Protein AF-A0A453DAL8-F1 (afdb_monomer)

Foldseek 3Di:
DDDDDDDDDPDDDDDDPPCPPDPPPDPDPPDVLLVVLLVLLVVLVVVLVVLVVVLVVCPDPPRDDDPVNNVVSVVVNVVSVVSVVVSLVSSVVVPVCSNVVCPSPDPVVSVCCVVPHDDVVVVVVVVVVVVVVVVVVVVVVVVVVVVVVPD

Sequence (151 aa):
GGSNPGTSLQRHHGGGSAGHFGFAAAGQMMDPGVAAFEIDYGRWVDEQKRHTEELRNALQPGQATSELELEVMVQTGLANYDNLFQIKGAAAQADVFCVMSGLWRSPAERFFLWIGGFRPSEVLKVRVSILIQSVRGRNDDRRRCRRGFTG

Secondary structure (DSSP, 8-state):
---------------------S-TTS-----HHHHHHHHHHHHHHHHHHHHHHHHHHHTSTT----HHHHHHHHHHHHHHHHHHHHHHHHHHHH-HHHHHT-TTS-HHHHHHHHHHS--HHHHHHHHHHHHHHHHHHHHHHHHHHHHTT--

Structure (mmCIF, N/CA/C/O backbone):
data_AF-A0A453DAL8-F1
#
_entry.id   AF-A0A453DAL8-F1
#
loop_
_atom_site.group_PDB
_atom_site.id
_atom_site.type_symbol
_atom_site.label_atom_id
_atom_site.label_alt_id
_atom_site.label_comp_id
_atom_site.label_asym_id
_atom_site.label_entity_id
_atom_site.label_seq_id
_atom_site.pdbx_PDB_ins_code
_atom_site.Cartn_x
_atom_site.Cartn_y
_atom_site.Cartn_z
_atom_site.occupancy
_atom_site.B_iso_or_equiv
_atom_site.auth_seq_id
_atom_site.auth_comp_id
_atom_site.auth_asym_id
_atom_site.auth_atom_id
_atom_site.pdbx_PDB_model_num
ATOM 1 N N . GLY A 1 1 ? 32.871 40.600 46.632 1.00 34.28 1 GLY A N 1
ATOM 2 C CA . GLY A 1 1 ? 31.664 39.774 46.441 1.00 34.28 1 GLY A CA 1
ATOM 3 C C . GLY A 1 1 ? 30.669 40.604 45.672 1.00 34.28 1 GLY A C 1
ATOM 4 O O . GLY A 1 1 ? 30.608 41.793 45.911 1.00 34.28 1 GLY A O 1
ATOM 5 N N . GLY A 1 2 ? 29.934 40.106 44.703 1.00 35.56 2 GLY A N 1
ATOM 6 C CA . GLY A 1 2 ? 29.643 38.741 44.309 1.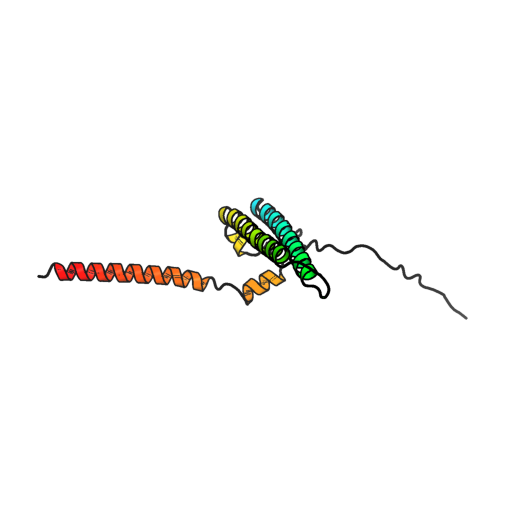00 35.56 2 GLY A CA 1
ATOM 7 C C . GLY A 1 2 ? 28.332 38.808 43.524 1.00 35.56 2 GLY A C 1
ATOM 8 O O . GLY A 1 2 ? 27.524 39.698 43.772 1.00 35.56 2 GLY A O 1
ATOM 9 N N . SER A 1 3 ? 28.156 37.839 42.630 1.00 36.78 3 SER A N 1
ATOM 10 C CA . SER A 1 3 ? 26.864 37.373 42.110 1.00 36.78 3 SER A CA 1
ATOM 11 C C . SER A 1 3 ? 26.275 38.082 40.880 1.00 36.78 3 SER A C 1
ATOM 13 O O . SER A 1 3 ? 25.663 39.142 40.956 1.00 36.78 3 SER A O 1
ATOM 15 N N . ASN A 1 4 ? 26.385 37.369 39.750 1.00 44.66 4 ASN A N 1
ATOM 16 C CA . ASN A 1 4 ? 25.404 37.346 38.659 1.00 44.66 4 ASN A CA 1
ATOM 17 C C . ASN A 1 4 ? 23.983 37.069 39.189 1.00 44.66 4 ASN A C 1
ATOM 19 O O . ASN A 1 4 ? 23.829 36.385 40.205 1.00 44.66 4 ASN A O 1
ATOM 23 N N . PRO A 1 5 ? 22.951 37.523 38.464 1.00 48.16 5 PRO A N 1
ATOM 24 C CA . PRO A 1 5 ? 22.060 36.583 37.762 1.00 48.16 5 PRO A CA 1
ATOM 25 C C . PRO A 1 5 ? 21.605 37.162 36.403 1.00 48.16 5 PRO A C 1
ATOM 27 O O . PRO A 1 5 ? 21.674 38.359 36.176 1.00 48.16 5 PRO A O 1
ATOM 30 N N . GLY A 1 6 ? 21.097 36.435 35.422 1.00 38.38 6 GLY A N 1
ATOM 31 C CA . GLY A 1 6 ? 20.794 35.029 35.254 1.00 38.38 6 GLY A CA 1
ATOM 32 C C . GLY A 1 6 ? 20.507 34.822 33.763 1.00 38.38 6 GLY A C 1
ATOM 33 O O . GLY A 1 6 ? 20.103 35.735 33.043 1.00 38.38 6 GLY A O 1
ATOM 34 N N . THR A 1 7 ? 20.794 33.622 33.291 1.00 45.22 7 THR A N 1
ATOM 35 C CA . THR A 1 7 ? 20.614 33.158 31.920 1.00 45.22 7 THR A CA 1
ATOM 36 C C . THR A 1 7 ? 19.131 33.121 31.542 1.00 45.22 7 THR A C 1
ATOM 38 O O . THR A 1 7 ? 18.346 32.389 32.141 1.00 45.22 7 THR A O 1
ATOM 41 N N . SER A 1 8 ? 18.739 33.891 30.522 1.00 41.84 8 SER A N 1
ATOM 42 C CA . SER A 1 8 ? 17.422 33.766 29.890 1.00 41.84 8 SER A CA 1
ATOM 43 C C . SER A 1 8 ? 17.450 32.592 28.909 1.00 41.84 8 SER A C 1
ATOM 45 O O . SER A 1 8 ? 18.066 32.658 27.846 1.00 41.84 8 SER A O 1
ATOM 47 N N . LEU A 1 9 ? 16.834 31.483 29.313 1.00 42.31 9 LEU A N 1
ATOM 48 C CA . LEU A 1 9 ? 16.648 30.285 28.503 1.00 42.31 9 LEU A CA 1
ATOM 49 C C . LEU A 1 9 ? 15.487 30.541 27.522 1.00 42.31 9 LEU A C 1
ATOM 51 O O . LEU A 1 9 ? 14.317 30.473 27.899 1.00 42.31 9 LEU A O 1
ATOM 55 N N . GLN A 1 10 ? 15.801 30.859 26.264 1.00 46.22 10 GLN A N 1
ATOM 56 C CA . GLN A 1 10 ? 14.802 30.991 25.200 1.00 46.22 10 GLN A CA 1
ATOM 57 C C . GLN A 1 10 ? 14.189 29.610 24.911 1.00 46.22 10 GLN A C 1
ATOM 59 O O . GLN A 1 10 ? 14.823 28.724 24.336 1.00 46.22 10 GLN A O 1
ATOM 64 N N . ARG A 1 11 ? 12.936 29.420 25.330 1.00 35.03 11 ARG A N 1
ATOM 65 C CA . ARG A 1 11 ? 12.134 28.225 25.056 1.00 35.03 11 ARG A CA 1
ATOM 66 C C . ARG A 1 11 ? 11.700 28.254 23.582 1.00 35.03 11 ARG A C 1
ATOM 68 O O . ARG A 1 11 ? 10.779 28.981 23.225 1.00 35.03 11 ARG A O 1
ATOM 75 N N . HIS A 1 12 ? 12.352 27.473 22.721 1.00 35.91 12 HIS A N 1
ATOM 76 C CA . HIS A 1 12 ? 11.852 27.215 21.369 1.00 35.91 12 HIS A CA 1
ATOM 77 C C . HIS A 1 12 ? 10.671 26.237 21.442 1.00 35.91 12 HIS A C 1
ATOM 79 O O . HIS A 1 12 ? 10.855 25.028 21.556 1.00 35.91 12 HIS A O 1
ATOM 85 N N . HIS A 1 13 ? 9.450 26.767 21.372 1.00 39.41 13 HIS A N 1
ATOM 86 C CA . HIS A 1 13 ? 8.305 26.037 20.834 1.00 39.41 13 HIS A CA 1
ATOM 87 C C . HIS A 1 13 ? 8.122 26.468 19.382 1.00 39.41 13 HIS A C 1
ATOM 89 O O . HIS A 1 13 ? 7.949 27.652 19.107 1.00 39.41 13 HIS A O 1
ATOM 95 N N . GLY A 1 14 ? 8.132 25.510 18.460 1.00 32.41 14 GLY A N 1
ATOM 96 C CA . GLY A 1 14 ? 7.727 25.766 17.087 1.00 32.41 14 GLY A CA 1
ATOM 97 C C . GLY A 1 14 ? 8.125 24.650 16.138 1.00 32.41 14 GLY A C 1
ATOM 98 O O . GLY A 1 14 ? 9.306 24.451 15.884 1.00 32.41 14 GLY A O 1
ATOM 99 N N . GLY A 1 15 ? 7.114 23.984 15.582 1.00 35.66 15 GLY A N 1
ATOM 100 C CA . GLY A 1 15 ? 7.226 23.267 14.317 1.00 35.66 15 GLY A CA 1
ATOM 101 C C . GLY A 1 15 ? 7.344 21.759 14.457 1.00 35.66 15 GLY A C 1
ATOM 102 O O . GLY A 1 15 ? 8.443 21.216 14.490 1.00 35.66 15 GLY A O 1
ATOM 103 N N . GLY A 1 16 ? 6.195 21.078 14.477 1.00 37.59 16 GLY A N 1
ATOM 104 C CA . GLY A 1 16 ? 6.128 19.660 14.150 1.00 37.59 16 GLY A CA 1
ATOM 105 C C . GLY A 1 16 ? 6.764 19.438 12.783 1.00 37.59 16 GLY A C 1
ATOM 106 O O . GLY A 1 16 ? 6.256 19.913 11.768 1.00 37.59 16 GLY A O 1
ATOM 107 N N . SER A 1 17 ? 7.905 18.755 12.784 1.00 43.41 17 SER A N 1
ATOM 108 C CA . SER A 1 17 ? 8.573 18.285 11.580 1.00 43.41 17 SER A CA 1
ATOM 109 C C . SER A 1 17 ? 7.706 17.180 10.984 1.00 43.41 17 SER A C 1
ATOM 111 O O . SER A 1 17 ? 7.835 16.005 11.331 1.00 43.41 17 SER A O 1
ATOM 113 N N . ALA A 1 18 ? 6.745 17.576 10.146 1.00 42.84 18 ALA A N 1
ATOM 114 C CA . ALA A 1 18 ? 6.133 16.675 9.188 1.00 42.84 18 ALA A CA 1
ATOM 115 C C . ALA A 1 18 ? 7.286 16.045 8.405 1.00 42.84 18 ALA A C 1
ATOM 117 O O . ALA A 1 18 ? 8.093 16.767 7.819 1.00 42.84 18 ALA A O 1
ATOM 118 N N . GLY A 1 19 ? 7.404 14.721 8.505 1.00 44.03 19 GLY A N 1
ATOM 119 C CA . GLY A 1 19 ? 8.513 13.921 8.002 1.00 44.03 19 GLY A CA 1
ATOM 120 C C . GLY A 1 19 ? 8.697 14.052 6.497 1.00 44.03 19 GLY A C 1
ATOM 121 O O . GLY A 1 19 ? 8.330 13.160 5.739 1.00 44.03 19 GLY A O 1
ATOM 122 N N . HIS A 1 20 ? 9.324 15.149 6.082 1.00 46.03 20 HIS A N 1
ATOM 123 C CA . HIS A 1 20 ? 9.957 15.323 4.790 1.00 46.03 20 HIS A CA 1
ATOM 124 C C . HIS A 1 20 ? 11.181 14.403 4.804 1.00 46.03 20 HIS A C 1
ATOM 126 O O . HIS A 1 20 ? 12.303 14.813 5.103 1.00 46.03 20 HIS A O 1
ATOM 132 N N . PHE A 1 21 ? 10.926 13.103 4.642 1.00 50.00 21 PHE A N 1
ATOM 133 C CA . PHE A 1 21 ? 11.957 12.081 4.650 1.00 50.00 21 PHE A CA 1
ATOM 134 C C . PHE A 1 21 ? 12.947 12.413 3.540 1.00 50.00 21 PHE A C 1
ATOM 136 O O . PHE A 1 21 ? 12.613 12.435 2.357 1.00 50.00 21 PHE A O 1
ATOM 143 N N . GLY A 1 22 ? 14.165 12.743 3.966 1.00 42.53 22 GLY A N 1
ATOM 144 C CA . GLY A 1 22 ? 15.258 13.144 3.105 1.00 42.53 22 GLY A CA 1
ATOM 145 C C . GLY A 1 22 ? 15.569 12.071 2.073 1.00 42.53 22 GLY A C 1
ATOM 146 O O . GLY A 1 22 ? 16.215 11.072 2.371 1.00 42.53 22 GLY A O 1
ATOM 147 N N . PHE A 1 23 ? 15.148 12.324 0.840 1.00 48.88 23 PHE A N 1
ATOM 148 C CA . PHE A 1 23 ? 15.763 11.745 -0.349 1.00 48.88 23 PHE A CA 1
ATOM 149 C C . PHE A 1 23 ? 15.969 12.787 -1.461 1.00 48.88 23 PHE A C 1
ATOM 151 O O . PHE A 1 23 ? 16.329 12.453 -2.578 1.00 48.88 23 PHE A O 1
ATOM 158 N N . ALA A 1 24 ? 15.848 14.081 -1.149 1.00 45.38 24 ALA A N 1
ATOM 159 C CA . ALA A 1 24 ? 16.213 15.155 -2.077 1.00 45.38 24 ALA A CA 1
ATOM 160 C C . ALA A 1 24 ? 17.744 15.356 -2.221 1.00 45.38 24 ALA A C 1
ATOM 162 O O . ALA A 1 24 ? 18.181 16.288 -2.886 1.00 45.38 24 ALA A O 1
ATOM 163 N N . ALA A 1 25 ? 18.573 14.509 -1.591 1.00 41.69 25 ALA A N 1
ATOM 164 C CA . ALA A 1 25 ? 20.032 14.668 -1.531 1.00 41.69 25 ALA A CA 1
ATOM 165 C C . ALA A 1 25 ? 20.830 13.731 -2.459 1.00 41.69 25 ALA A C 1
ATOM 167 O O . ALA A 1 25 ? 22.057 13.714 -2.395 1.00 41.69 25 ALA A O 1
ATOM 168 N N . ALA A 1 26 ? 20.176 12.978 -3.343 1.00 42.91 26 ALA A N 1
ATOM 169 C CA . ALA A 1 26 ? 20.856 12.328 -4.458 1.00 42.91 26 ALA A CA 1
ATOM 170 C C . ALA A 1 26 ? 20.265 12.894 -5.747 1.00 42.91 26 ALA A C 1
ATOM 172 O O . ALA A 1 26 ? 19.115 12.620 -6.066 1.00 42.91 26 ALA A O 1
ATOM 173 N N . GLY A 1 27 ? 21.042 13.708 -6.465 1.00 43.00 27 GLY A N 1
ATOM 174 C CA . GLY A 1 27 ? 20.674 14.357 -7.729 1.00 43.00 27 GLY A CA 1
ATOM 175 C C . GLY A 1 27 ? 20.449 13.399 -8.905 1.00 43.00 27 GLY A C 1
ATOM 176 O O . GLY A 1 27 ? 20.834 13.704 -10.029 1.00 43.00 27 GLY A O 1
ATOM 177 N N . GLN A 1 28 ? 19.839 12.239 -8.669 1.00 49.78 28 GLN A N 1
ATOM 178 C CA . GLN A 1 28 ? 19.221 11.460 -9.722 1.00 49.78 28 GLN A CA 1
ATOM 179 C C . GLN A 1 28 ? 17.896 12.128 -10.053 1.00 49.78 28 GLN A C 1
ATOM 181 O O . GLN A 1 28 ? 16.979 12.160 -9.238 1.00 49.78 28 GLN A O 1
ATOM 186 N N . MET A 1 29 ? 17.829 12.672 -11.263 1.00 50.97 29 MET A N 1
ATOM 187 C CA . MET A 1 29 ? 16.587 12.918 -11.981 1.00 50.97 29 MET A CA 1
ATOM 188 C C . MET A 1 29 ? 15.713 11.668 -11.820 1.00 50.97 29 MET A C 1
ATOM 190 O O . MET A 1 29 ? 15.970 10.651 -12.464 1.00 50.97 29 MET A O 1
ATOM 194 N N . MET A 1 30 ? 14.775 11.690 -10.868 1.00 58.81 30 MET A N 1
ATOM 195 C CA . MET A 1 30 ? 13.815 10.606 -10.715 1.00 58.81 30 MET A CA 1
ATOM 196 C C . MET A 1 30 ? 13.075 10.504 -12.037 1.00 58.81 30 MET A C 1
ATOM 198 O O . MET A 1 30 ? 12.633 11.520 -12.582 1.00 58.81 30 MET A O 1
ATOM 202 N N . ASP A 1 31 ? 12.988 9.285 -12.562 1.00 70.12 31 ASP A N 1
ATOM 203 C CA . ASP A 1 31 ? 12.123 9.023 -13.697 1.00 70.12 31 ASP A CA 1
ATOM 204 C C . ASP A 1 31 ? 10.726 9.587 -13.366 1.00 70.12 31 ASP A C 1
ATOM 206 O O . ASP A 1 31 ? 10.214 9.324 -12.269 1.00 70.12 31 ASP A O 1
ATOM 210 N N . PRO A 1 32 ? 10.120 10.401 -14.247 1.00 75.88 32 PRO A N 1
ATOM 211 C CA . PRO A 1 32 ? 8.830 11.028 -13.978 1.00 75.88 32 PRO A CA 1
ATOM 212 C C . PRO A 1 32 ? 7.743 10.033 -13.544 1.00 75.88 32 PRO A C 1
ATOM 214 O O . PRO A 1 32 ? 6.860 10.400 -12.767 1.00 75.88 32 PRO A O 1
ATOM 217 N N . GLY A 1 33 ? 7.821 8.774 -13.994 1.00 74.94 33 GLY A N 1
ATOM 218 C CA . GLY A 1 33 ? 6.911 7.704 -13.592 1.00 74.94 33 GLY A CA 1
ATOM 219 C C . GLY A 1 33 ? 7.088 7.270 -12.136 1.00 74.94 33 GLY A C 1
ATOM 220 O O . GLY A 1 33 ? 6.098 7.017 -11.450 1.00 74.94 33 GLY A O 1
ATOM 221 N N . VAL A 1 34 ? 8.323 7.257 -11.626 1.00 77.25 34 VAL A N 1
ATOM 222 C CA . VAL A 1 34 ? 8.614 6.958 -10.213 1.00 77.25 34 VAL A CA 1
ATOM 223 C C . VAL A 1 34 ? 8.064 8.060 -9.309 1.00 77.25 34 VAL A C 1
ATOM 225 O O . VAL A 1 34 ? 7.407 7.763 -8.314 1.00 77.25 34 VAL A O 1
ATOM 228 N N . ALA A 1 35 ? 8.262 9.326 -9.683 1.00 82.12 35 ALA A N 1
ATOM 229 C CA . ALA A 1 35 ? 7.761 10.462 -8.910 1.00 82.12 35 ALA A CA 1
ATOM 230 C C . ALA A 1 35 ? 6.221 10.495 -8.852 1.00 82.12 35 ALA A C 1
ATOM 232 O O . ALA A 1 35 ? 5.645 10.730 -7.791 1.00 82.12 35 ALA A O 1
ATOM 233 N N . ALA A 1 36 ? 5.543 10.219 -9.972 1.00 86.12 36 ALA A N 1
ATOM 234 C CA . ALA A 1 36 ? 4.082 10.139 -10.010 1.00 86.12 36 ALA A CA 1
ATOM 235 C C . ALA A 1 36 ? 3.549 9.020 -9.100 1.00 86.12 36 ALA A C 1
ATOM 237 O O . ALA A 1 36 ? 2.641 9.244 -8.299 1.00 86.12 36 ALA A O 1
ATOM 238 N N . PHE A 1 37 ? 4.169 7.841 -9.166 1.00 87.25 37 PHE A N 1
ATOM 239 C CA . PHE A 1 37 ? 3.816 6.706 -8.323 1.00 87.25 37 PHE A CA 1
ATOM 240 C C . PHE A 1 37 ? 4.023 6.986 -6.826 1.00 87.25 37 PHE A C 1
ATOM 242 O O . PHE A 1 37 ? 3.171 6.621 -6.019 1.00 87.25 37 PHE A O 1
ATOM 249 N N . GLU A 1 38 ? 5.115 7.652 -6.439 1.00 85.94 38 GLU A N 1
ATOM 250 C CA . GLU A 1 38 ? 5.355 8.036 -5.042 1.00 85.94 38 GLU A CA 1
ATOM 251 C C . GLU A 1 38 ? 4.283 9.000 -4.514 1.00 85.94 38 GLU A C 1
ATOM 253 O O . GLU A 1 38 ? 3.811 8.834 -3.387 1.00 85.94 38 GLU A O 1
ATOM 258 N N . ILE A 1 39 ? 3.847 9.962 -5.333 1.00 89.81 39 ILE A N 1
ATOM 259 C CA . ILE A 1 39 ? 2.764 10.892 -4.980 1.00 89.81 39 ILE A CA 1
ATOM 260 C C . ILE A 1 39 ? 1.440 10.138 -4.806 1.00 89.81 39 ILE A C 1
ATOM 262 O O . ILE A 1 39 ? 0.749 10.326 -3.801 1.00 89.81 39 ILE A O 1
ATOM 266 N N . ASP A 1 40 ? 1.086 9.275 -5.760 1.00 91.44 40 ASP A N 1
ATOM 267 C CA . ASP A 1 40 ? -0.137 8.467 -5.708 1.00 91.44 40 ASP A CA 1
ATOM 268 C C . ASP A 1 40 ? -0.154 7.536 -4.497 1.00 91.44 40 ASP A C 1
ATOM 270 O O . ASP A 1 40 ? -1.152 7.458 -3.776 1.00 91.44 40 ASP A O 1
ATOM 274 N N . TYR A 1 41 ? 0.975 6.885 -4.223 1.00 91.25 41 TYR A N 1
ATOM 275 C CA . TYR A 1 41 ? 1.125 6.043 -3.048 1.00 91.25 41 TYR A CA 1
ATOM 276 C C . TYR A 1 41 ? 1.025 6.845 -1.745 1.00 91.25 41 TYR A C 1
ATOM 278 O O . TYR A 1 41 ? 0.362 6.397 -0.812 1.00 91.25 41 TYR A O 1
ATOM 286 N N . GLY A 1 42 ? 1.625 8.036 -1.674 1.00 91.69 42 GLY A N 1
ATOM 287 C CA . GLY A 1 42 ? 1.509 8.918 -0.511 1.00 91.69 42 GLY A CA 1
ATOM 288 C C . GLY A 1 42 ? 0.052 9.246 -0.181 1.00 91.69 42 GLY A C 1
ATOM 289 O O . GLY A 1 42 ? -0.381 9.064 0.957 1.00 91.69 42 GLY A O 1
ATOM 290 N N . ARG A 1 43 ? -0.736 9.618 -1.198 1.00 93.50 43 ARG A N 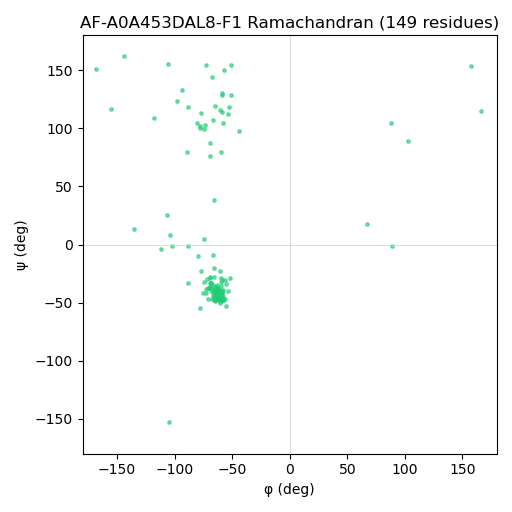1
ATOM 291 C CA . ARG A 1 43 ? -2.181 9.863 -1.041 1.00 93.50 43 ARG A CA 1
ATOM 292 C C . ARG A 1 43 ? -2.927 8.623 -0.560 1.00 93.50 43 ARG A C 1
ATOM 294 O O . ARG A 1 43 ? -3.762 8.717 0.336 1.00 93.50 43 ARG A O 1
ATOM 301 N N . TRP A 1 44 ? -2.599 7.462 -1.119 1.00 95.06 44 TRP A N 1
ATOM 302 C CA . TRP A 1 44 ? -3.186 6.196 -0.693 1.00 95.06 44 TRP A CA 1
ATOM 303 C C . TRP A 1 44 ? -2.893 5.881 0.781 1.00 95.06 44 TRP A C 1
ATOM 305 O O . TRP A 1 44 ? -3.788 5.456 1.510 1.00 95.06 44 TRP A O 1
ATOM 315 N N . VAL A 1 45 ? -1.656 6.109 1.239 1.00 93.75 45 VAL A N 1
ATOM 316 C CA . VAL A 1 45 ? -1.253 5.888 2.637 1.00 93.75 45 VAL A CA 1
ATOM 317 C C . VAL A 1 45 ? -2.061 6.765 3.585 1.00 93.75 45 VAL A C 1
ATOM 319 O O . VAL A 1 45 ? -2.504 6.286 4.629 1.00 93.75 45 VAL A O 1
ATOM 322 N N . ASP A 1 46 ? -2.258 8.033 3.240 1.00 95.12 46 ASP A N 1
ATOM 323 C CA . ASP A 1 46 ? -3.024 8.947 4.084 1.00 95.12 46 ASP A CA 1
ATOM 324 C C . ASP A 1 46 ? -4.505 8.554 4.146 1.00 95.12 46 ASP A C 1
ATOM 326 O O . ASP A 1 46 ? -5.090 8.540 5.230 1.00 95.12 46 ASP A O 1
ATOM 330 N N . GLU A 1 47 ? -5.080 8.099 3.032 1.00 96.00 47 GLU A N 1
ATOM 331 C CA . GLU A 1 47 ? -6.446 7.571 3.006 1.00 96.00 47 GLU A CA 1
ATOM 332 C C . GLU A 1 47 ? -6.597 6.285 3.836 1.00 96.00 47 GLU A C 1
ATOM 334 O O . GLU A 1 47 ? -7.570 6.109 4.570 1.00 96.00 47 GLU A O 1
ATOM 339 N N . GLN A 1 48 ? -5.608 5.388 3.796 1.00 95.69 48 GLN A N 1
ATOM 340 C CA . GLN A 1 48 ? -5.608 4.198 4.652 1.00 95.69 48 GLN A CA 1
ATOM 341 C C . GLN A 1 48 ? -5.523 4.538 6.139 1.00 95.69 48 GLN A C 1
ATOM 343 O O . GLN A 1 48 ? -6.191 3.893 6.953 1.00 95.69 48 GLN A O 1
ATOM 348 N N . LYS A 1 49 ? -4.726 5.546 6.517 1.00 95.50 49 LYS A N 1
ATOM 349 C CA . LYS A 1 49 ? -4.685 6.025 7.907 1.00 95.50 49 LYS A CA 1
ATOM 350 C C . LYS A 1 49 ? -6.051 6.552 8.328 1.00 95.50 49 LYS A C 1
ATOM 352 O O . LYS A 1 49 ? -6.529 6.152 9.386 1.00 95.50 49 LYS A O 1
ATOM 357 N N . ARG A 1 50 ? -6.702 7.359 7.481 1.00 96.56 50 ARG A N 1
ATOM 358 C CA . ARG A 1 50 ? -8.055 7.878 7.727 1.00 96.56 50 ARG A CA 1
ATOM 359 C C . ARG A 1 50 ? -9.053 6.744 7.979 1.00 96.56 50 ARG A C 1
ATOM 361 O O . ARG A 1 50 ? -9.682 6.721 9.032 1.00 96.56 50 ARG A O 1
ATOM 368 N N . HIS A 1 51 ? -9.130 5.755 7.084 1.00 95.12 51 HIS A N 1
ATOM 369 C CA . HIS A 1 51 ? -10.010 4.591 7.267 1.00 95.12 51 HIS A CA 1
ATOM 370 C C . HIS A 1 51 ? -9.697 3.802 8.542 1.00 95.12 51 HIS A C 1
ATOM 372 O O . HIS A 1 51 ? -10.606 3.368 9.244 1.00 95.12 51 HIS A O 1
ATOM 378 N N . THR A 1 52 ? -8.413 3.627 8.864 1.00 95.12 52 THR A N 1
ATOM 379 C CA . THR A 1 52 ? -7.985 2.917 10.078 1.00 95.12 52 THR A CA 1
ATOM 380 C C . THR A 1 52 ? -8.418 3.660 11.340 1.00 95.12 52 THR A C 1
ATOM 382 O O . THR A 1 52 ? -8.866 3.041 12.306 1.00 95.12 52 THR A O 1
ATOM 385 N N . GLU A 1 53 ? -8.294 4.985 11.349 1.00 95.81 53 GLU A N 1
ATOM 386 C CA . GLU A 1 53 ? -8.734 5.823 12.460 1.00 95.81 53 GLU A CA 1
ATOM 387 C C . GLU A 1 53 ? -10.255 5.797 12.623 1.00 95.81 53 GLU A C 1
ATOM 389 O O . GLU A 1 53 ? -10.730 5.666 13.750 1.00 95.81 53 GLU A O 1
ATOM 394 N N . GLU A 1 54 ? -11.008 5.850 11.524 1.00 94.62 54 GLU A N 1
ATOM 395 C CA . GLU A 1 54 ? -12.472 5.743 11.525 1.00 94.62 54 GLU A CA 1
ATOM 396 C C . GLU A 1 54 ? -12.946 4.406 12.087 1.00 94.62 54 GLU A C 1
ATOM 398 O O . GLU A 1 54 ? -13.732 4.388 13.036 1.00 94.62 54 GLU A O 1
ATOM 403 N N . LEU A 1 55 ? -12.392 3.297 11.590 1.00 95.19 55 LEU A N 1
ATOM 404 C CA . LEU A 1 55 ? -12.684 1.956 12.098 1.00 95.19 55 LEU A CA 1
ATOM 405 C C . LEU A 1 55 ? -12.328 1.823 13.578 1.00 95.19 55 LEU A C 1
ATOM 407 O O . LEU A 1 55 ? -13.114 1.302 14.367 1.00 95.19 55 LEU A O 1
ATOM 411 N N . ARG A 1 56 ? -11.159 2.327 13.986 1.00 94.94 56 ARG A N 1
ATOM 412 C CA . ARG A 1 56 ? -10.753 2.314 15.395 1.00 94.94 56 ARG A CA 1
ATOM 413 C C . ARG A 1 56 ? -11.734 3.097 16.258 1.00 94.94 56 ARG A C 1
ATOM 415 O O . ARG A 1 56 ? -12.064 2.633 17.343 1.00 94.94 56 ARG A O 1
ATOM 422 N N . ASN A 1 57 ? -12.175 4.266 15.797 1.00 93.94 57 ASN A N 1
ATOM 423 C CA . ASN A 1 57 ? -13.139 5.093 16.511 1.00 93.94 57 ASN A CA 1
ATOM 424 C C . ASN A 1 57 ? -14.485 4.377 16.638 1.00 93.94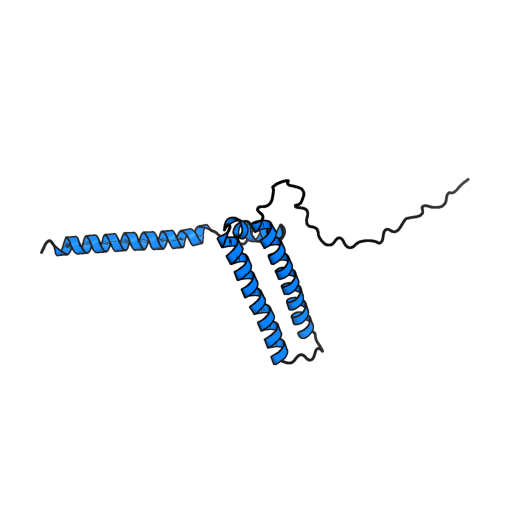 57 ASN A C 1
ATOM 426 O O . ASN A 1 57 ? -15.000 4.283 17.746 1.00 93.94 57 ASN A O 1
ATOM 430 N N . ALA A 1 58 ? -15.004 3.809 15.548 1.00 93.81 58 ALA A N 1
ATOM 431 C CA . ALA A 1 58 ? -16.249 3.040 15.539 1.00 93.81 58 ALA A CA 1
ATOM 432 C C . ALA A 1 58 ? -16.252 1.863 16.530 1.00 93.81 58 ALA A C 1
ATOM 434 O O . ALA A 1 58 ? -17.292 1.517 17.077 1.00 93.81 58 ALA A O 1
ATOM 435 N N . LEU A 1 59 ? -15.083 1.274 16.793 1.00 93.44 59 LEU A N 1
ATOM 436 C CA . LEU A 1 59 ? -14.914 0.161 17.730 1.00 93.44 59 LEU A CA 1
ATOM 437 C C . LEU A 1 59 ? -14.660 0.597 19.186 1.00 93.44 59 LEU A C 1
ATOM 439 O O . LEU A 1 59 ? -14.486 -0.265 20.051 1.00 93.44 59 LEU A O 1
ATOM 443 N N . GLN A 1 60 ? -14.590 1.900 19.488 1.00 93.94 60 GLN A N 1
ATOM 444 C CA . GLN A 1 60 ? -14.309 2.358 20.851 1.00 93.94 60 GLN A CA 1
ATOM 445 C C . GLN A 1 60 ? -15.456 2.022 21.827 1.00 93.94 60 GLN A C 1
ATOM 447 O O . GLN A 1 60 ? -16.633 2.099 21.463 1.00 93.94 60 GLN A O 1
ATOM 452 N N . PRO A 1 61 ? -15.145 1.690 23.098 1.00 89.31 61 PRO A N 1
ATOM 453 C CA . PRO A 1 61 ? -16.162 1.393 24.102 1.00 89.31 61 PRO A CA 1
ATOM 454 C C . PRO A 1 61 ? -17.116 2.575 24.299 1.00 89.31 61 PRO A C 1
ATOM 456 O O . PRO A 1 61 ? -16.679 3.694 24.555 1.00 89.31 61 PRO A O 1
ATOM 459 N N . GLY A 1 62 ? -18.422 2.318 24.222 1.00 83.94 62 GLY A N 1
ATOM 460 C CA . GLY A 1 62 ? -19.453 3.352 24.367 1.00 83.94 62 GLY A CA 1
ATOM 461 C C . GLY A 1 62 ? -19.841 4.053 23.064 1.00 83.94 62 GLY A C 1
ATOM 462 O O . GLY A 1 62 ? -20.754 4.876 23.083 1.00 83.94 62 GLY A O 1
ATOM 463 N N . GLN A 1 63 ? -19.214 3.706 21.938 1.00 84.75 63 GLN A N 1
ATOM 464 C CA . GLN A 1 63 ? -19.623 4.181 20.623 1.00 84.75 63 GLN A CA 1
ATOM 465 C C . GLN A 1 63 ? -20.684 3.237 20.039 1.00 84.75 63 GLN A C 1
ATOM 467 O O . GLN A 1 63 ? -20.449 2.044 19.860 1.00 84.75 63 GLN A O 1
ATOM 472 N N . ALA A 1 64 ? -21.889 3.756 19.794 1.00 81.62 64 ALA A N 1
ATOM 473 C CA . ALA A 1 64 ? -22.988 2.988 19.215 1.00 81.62 64 ALA A CA 1
ATOM 474 C C . ALA A 1 64 ? -22.940 3.085 17.684 1.00 81.62 64 ALA A C 1
ATOM 476 O O . ALA A 1 64 ? -23.660 3.883 17.089 1.00 81.62 64 ALA A O 1
ATOM 477 N N . THR A 1 65 ? -22.061 2.306 17.054 1.00 90.00 65 THR A N 1
ATOM 478 C CA . THR A 1 65 ? -22.027 2.147 15.592 1.00 90.00 65 THR A CA 1
ATOM 479 C C . THR A 1 65 ? -22.854 0.929 15.195 1.00 90.00 65 THR A C 1
ATOM 481 O O . THR A 1 65 ? -22.745 -0.131 15.814 1.00 90.00 65 THR A O 1
ATOM 484 N N . SER A 1 66 ? -23.711 1.077 14.185 1.00 93.12 66 SER A N 1
ATOM 485 C CA . SER A 1 66 ? -24.514 -0.042 13.687 1.00 93.12 66 SER A CA 1
ATOM 486 C C . SER A 1 66 ? -23.658 -1.044 12.904 1.00 93.12 66 SER A C 1
ATOM 488 O O . SER A 1 66 ? -22.632 -0.691 12.323 1.00 93.12 66 SER A O 1
ATOM 490 N N . GLU A 1 67 ? -24.089 -2.307 12.852 1.00 92.56 67 GLU A N 1
ATOM 491 C CA . GLU A 1 67 ? -23.397 -3.354 12.083 1.00 92.56 67 GLU A CA 1
ATOM 492 C C . GLU A 1 67 ? -23.281 -2.988 10.595 1.00 92.56 67 GLU A C 1
ATOM 494 O O . GLU A 1 67 ? -22.225 -3.169 9.995 1.00 92.56 67 GLU A O 1
ATOM 499 N N . LEU A 1 68 ? -24.331 -2.382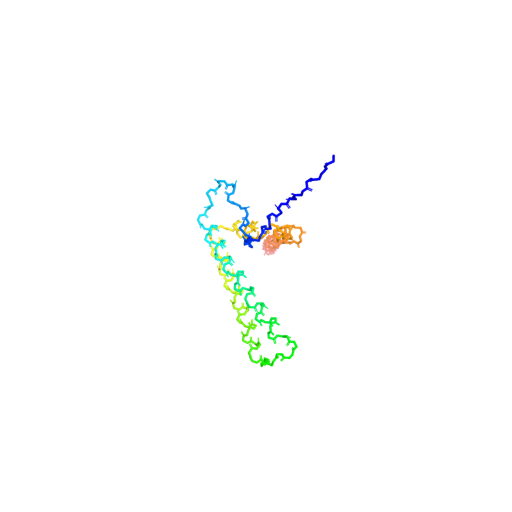 10.033 1.00 95.00 68 LEU A N 1
ATOM 500 C CA . LEU A 1 68 ? -24.351 -1.918 8.647 1.00 95.00 68 LEU A CA 1
ATOM 501 C C . LEU A 1 68 ? -23.311 -0.815 8.390 1.00 95.00 68 LEU A C 1
ATOM 503 O O . LEU A 1 68 ? -22.603 -0.855 7.388 1.00 95.00 68 LEU A O 1
ATOM 507 N N . GLU A 1 69 ? -23.191 0.167 9.286 1.00 94.56 69 GLU A N 1
ATOM 508 C CA . GLU A 1 69 ? -22.175 1.223 9.163 1.00 94.56 69 GLU A CA 1
ATOM 509 C C . GLU A 1 69 ? -20.759 0.657 9.266 1.00 94.56 69 GLU A C 1
ATOM 511 O O . GLU A 1 69 ? -19.874 1.070 8.514 1.00 94.56 69 GLU A O 1
ATOM 516 N N . LEU A 1 70 ? -20.546 -0.305 10.167 1.00 95.06 70 LEU A N 1
ATOM 517 C CA . LEU A 1 70 ? -19.262 -0.981 10.303 1.00 95.06 70 LEU A CA 1
ATOM 518 C C . LEU A 1 70 ? -18.910 -1.763 9.030 1.00 95.06 70 LEU A C 1
ATOM 520 O O . LEU A 1 70 ? -17.777 -1.672 8.557 1.00 95.06 70 LEU A O 1
ATOM 524 N N . GLU A 1 71 ? -19.875 -2.478 8.446 1.00 95.81 71 GLU A N 1
ATOM 525 C CA . GLU A 1 71 ? -19.692 -3.188 7.178 1.00 95.81 71 GLU A CA 1
ATOM 526 C C . GLU A 1 71 ? -19.291 -2.224 6.056 1.00 95.81 71 GLU A C 1
ATOM 528 O O . GLU A 1 71 ? -18.304 -2.466 5.361 1.00 95.81 71 GLU A O 1
ATOM 533 N N . VAL A 1 72 ? -19.993 -1.096 5.914 1.00 96.25 72 VAL A N 1
ATOM 534 C CA . VAL A 1 72 ? -19.672 -0.070 4.909 1.00 96.25 72 VAL A CA 1
ATOM 535 C C . VAL A 1 72 ? -18.257 0.480 5.105 1.00 96.25 72 VAL A C 1
ATOM 537 O O . VAL A 1 72 ? -17.518 0.652 4.132 1.00 96.25 72 VAL A O 1
ATOM 540 N N . MET A 1 73 ? -17.839 0.717 6.349 1.00 95.50 73 MET A N 1
ATOM 541 C CA . MET A 1 73 ? -16.492 1.198 6.670 1.00 95.50 73 MET A CA 1
ATOM 542 C C . MET A 1 73 ? -15.417 0.185 6.253 1.00 95.50 73 MET A C 1
ATOM 544 O O . MET A 1 73 ? -14.416 0.550 5.633 1.00 95.50 73 MET A O 1
ATOM 548 N N . VAL A 1 74 ? -15.654 -1.104 6.524 1.00 95.94 74 VAL A N 1
ATOM 549 C CA . VAL A 1 74 ? -14.772 -2.200 6.097 1.00 95.94 74 VAL A CA 1
ATOM 550 C C . VAL A 1 74 ? -14.725 -2.303 4.575 1.00 95.94 74 VAL A C 1
ATOM 552 O O . VAL A 1 74 ? -13.634 -2.385 4.009 1.00 95.94 74 VAL A O 1
ATOM 555 N N . GLN A 1 75 ? -15.875 -2.256 3.897 1.00 96.44 75 GLN A N 1
ATOM 556 C CA . GLN A 1 75 ? -15.928 -2.303 2.436 1.00 96.44 75 GLN A CA 1
ATOM 557 C C . GLN A 1 75 ? -15.192 -1.118 1.801 1.00 96.44 75 GLN A C 1
ATOM 559 O O . GLN A 1 75 ? -14.455 -1.303 0.835 1.00 96.44 75 GLN A O 1
ATOM 564 N N . THR A 1 76 ? -15.307 0.077 2.381 1.00 95.38 76 THR A N 1
ATOM 565 C CA . THR A 1 76 ? -14.576 1.270 1.923 1.00 95.38 76 THR A CA 1
ATOM 566 C C . THR A 1 76 ? -13.062 1.095 2.105 1.00 95.38 76 THR A C 1
ATOM 568 O O . THR A 1 76 ? -12.278 1.390 1.199 1.00 95.38 76 THR A O 1
ATOM 571 N N . GLY A 1 77 ? -12.636 0.529 3.239 1.00 94.00 77 GLY A N 1
ATOM 572 C CA . GLY A 1 77 ? -11.242 0.156 3.482 1.00 94.00 77 GLY A CA 1
ATOM 573 C C . GLY A 1 77 ? -10.703 -0.853 2.462 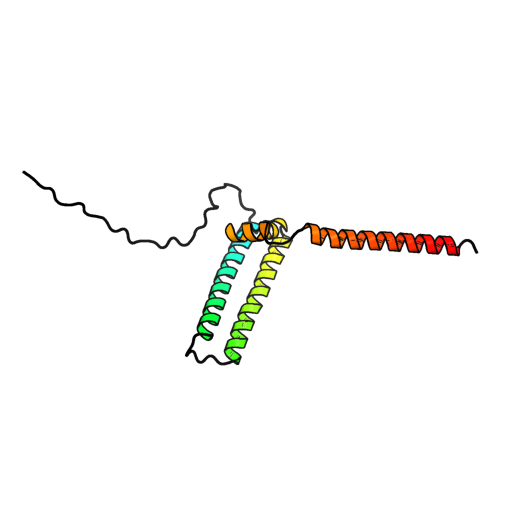1.00 94.00 77 GLY A C 1
ATOM 574 O O . GLY A 1 77 ? -9.600 -0.670 1.940 1.00 94.00 77 GLY A O 1
ATOM 575 N N . LEU A 1 78 ? -11.492 -1.883 2.137 1.00 94.69 78 LEU A N 1
ATOM 576 C CA . LEU A 1 78 ? -11.155 -2.904 1.139 1.00 94.69 78 LEU A CA 1
ATOM 577 C C . LEU A 1 78 ? -11.075 -2.327 -0.277 1.00 94.69 78 LEU A C 1
ATOM 579 O O . LEU A 1 78 ? -10.093 -2.581 -0.970 1.00 94.69 78 LEU A O 1
ATOM 583 N N . ALA A 1 79 ? -12.033 -1.493 -0.681 1.00 95.50 79 ALA A N 1
ATOM 584 C CA . ALA A 1 79 ? -12.024 -0.835 -1.988 1.00 95.50 79 ALA A CA 1
ATOM 585 C C . ALA A 1 79 ? -10.780 0.050 -2.181 1.00 95.50 79 ALA A C 1
ATOM 587 O O . ALA A 1 79 ? -10.236 0.155 -3.282 1.00 95.50 79 ALA A O 1
ATOM 588 N N . ASN A 1 80 ? -10.258 0.643 -1.102 1.00 95.88 80 ASN A N 1
ATOM 589 C CA . ASN A 1 80 ? -9.008 1.391 -1.180 1.00 95.88 80 ASN A CA 1
ATOM 590 C C . ASN A 1 80 ? -7.806 0.473 -1.514 1.00 95.88 80 ASN A C 1
ATOM 592 O O . ASN A 1 80 ? -6.862 0.911 -2.167 1.00 95.88 80 ASN A O 1
ATOM 596 N N . TYR A 1 81 ? -7.814 -0.820 -1.165 1.00 95.56 81 TYR A N 1
ATOM 597 C CA . TYR A 1 81 ? -6.764 -1.745 -1.623 1.00 95.56 81 TYR A CA 1
ATOM 598 C C . TYR A 1 81 ? -6.816 -2.011 -3.130 1.00 95.56 81 TYR A C 1
ATOM 600 O O . TYR A 1 81 ? -5.756 -2.139 -3.745 1.00 95.56 81 TYR A O 1
ATOM 608 N N . ASP A 1 82 ? -7.997 -2.025 -3.749 1.00 95.75 82 ASP A N 1
ATOM 609 C CA . ASP A 1 82 ? -8.102 -2.142 -5.208 1.00 95.75 82 ASP A CA 1
ATOM 610 C C . ASP A 1 82 ? -7.405 -0.967 -5.903 1.00 95.75 82 ASP A C 1
ATOM 612 O O . ASP A 1 82 ? -6.657 -1.159 -6.865 1.00 95.75 82 ASP A O 1
ATOM 616 N N . ASN A 1 83 ? -7.555 0.242 -5.354 1.00 94.75 83 ASN A N 1
ATOM 617 C CA . ASN A 1 83 ? -6.842 1.428 -5.822 1.00 94.75 83 ASN A CA 1
ATOM 618 C C . ASN A 1 83 ? -5.310 1.265 -5.710 1.00 94.75 83 ASN A C 1
ATOM 620 O O . ASN A 1 83 ? -4.592 1.547 -6.672 1.00 94.75 83 ASN A O 1
ATOM 624 N N . LEU A 1 84 ? -4.800 0.698 -4.606 1.00 93.62 84 LEU A N 1
ATOM 625 C CA . LEU A 1 84 ? -3.367 0.397 -4.461 1.00 93.62 84 LEU A CA 1
ATOM 626 C C . LEU A 1 84 ? -2.853 -0.526 -5.566 1.00 93.62 84 LEU A C 1
ATOM 628 O O . LEU A 1 84 ? -1.752 -0.327 -6.087 1.00 93.62 84 LEU A O 1
ATOM 632 N N . PHE A 1 85 ? -3.608 -1.581 -5.879 1.00 92.88 85 PHE A N 1
ATOM 633 C CA . PHE A 1 85 ? -3.214 -2.534 -6.911 1.00 92.88 85 PHE A CA 1
ATOM 634 C C . PHE A 1 85 ? -3.225 -1.898 -8.298 1.00 92.88 85 PHE A C 1
ATOM 636 O O . PHE A 1 85 ? -2.340 -2.206 -9.093 1.00 92.88 85 PHE A O 1
ATOM 643 N N . GLN A 1 86 ? -4.148 -0.974 -8.571 1.00 94.00 86 GLN A N 1
ATOM 644 C CA . GLN A 1 86 ? -4.156 -0.206 -9.816 1.00 94.00 86 GLN A CA 1
ATOM 645 C C . GLN A 1 86 ? -2.934 0.713 -9.927 1.00 94.00 86 GLN A C 1
ATOM 647 O O . GLN A 1 86 ? -2.239 0.659 -10.940 1.00 94.00 86 GLN A O 1
ATOM 652 N N . ILE A 1 87 ? -2.610 1.474 -8.874 1.00 92.62 87 ILE A N 1
ATOM 653 C CA . ILE A 1 87 ? -1.423 2.347 -8.832 1.00 92.62 87 ILE A CA 1
ATOM 654 C C . ILE A 1 87 ? -0.143 1.524 -9.060 1.00 92.62 87 ILE A C 1
ATOM 656 O O . ILE A 1 87 ? 0.687 1.855 -9.908 1.00 92.62 87 ILE A O 1
ATOM 660 N N . LYS A 1 88 ? 0.001 0.392 -8.358 1.00 90.31 88 LYS A N 1
ATOM 661 C CA . LYS A 1 88 ? 1.137 -0.526 -8.551 1.00 90.31 88 LYS A CA 1
ATOM 662 C C . LYS A 1 88 ? 1.147 -1.171 -9.932 1.00 90.31 88 LYS A C 1
ATOM 664 O O . LYS A 1 88 ? 2.220 -1.390 -10.480 1.00 90.31 88 LYS A O 1
ATOM 669 N N . GLY A 1 89 ? -0.017 -1.497 -10.484 1.00 91.75 89 GLY A N 1
ATOM 670 C CA . GLY A 1 89 ? -0.152 -2.054 -11.826 1.00 91.75 89 GLY A CA 1
ATOM 671 C C . GLY A 1 89 ? 0.328 -1.073 -12.891 1.00 91.75 89 GLY A C 1
ATOM 672 O O . GLY A 1 89 ? 1.129 -1.454 -13.740 1.00 91.75 89 GLY A O 1
ATOM 673 N N . ALA A 1 90 ? -0.088 0.191 -12.801 1.00 90.06 90 ALA A N 1
ATOM 674 C CA . ALA A 1 90 ? 0.363 1.259 -13.690 1.00 90.06 90 ALA A CA 1
ATOM 675 C C . ALA A 1 90 ? 1.880 1.484 -13.584 1.00 90.06 90 ALA A C 1
ATOM 677 O O . ALA A 1 90 ? 2.573 1.514 -14.600 1.00 90.06 90 ALA A O 1
ATOM 678 N N . ALA A 1 91 ? 2.420 1.537 -12.362 1.00 88.25 91 ALA A N 1
ATOM 679 C CA . ALA A 1 91 ? 3.861 1.652 -12.152 1.00 88.25 91 ALA A CA 1
ATOM 680 C C . ALA A 1 91 ? 4.632 0.444 -12.709 1.00 88.25 91 ALA A C 1
ATOM 682 O O . ALA A 1 91 ? 5.662 0.619 -13.349 1.00 88.25 91 ALA A O 1
ATOM 683 N N . ALA A 1 92 ? 4.117 -0.778 -12.538 1.00 89.44 92 ALA A N 1
ATOM 684 C CA . ALA A 1 92 ? 4.746 -1.988 -13.067 1.00 89.44 92 ALA A CA 1
ATOM 685 C C . ALA A 1 92 ? 4.698 -2.082 -14.601 1.00 89.44 92 ALA A C 1
ATOM 687 O O . ALA A 1 92 ? 5.572 -2.718 -15.188 1.00 89.44 92 ALA A O 1
ATOM 688 N N . GLN A 1 93 ? 3.693 -1.478 -15.247 1.00 87.62 93 GLN A N 1
ATOM 689 C CA . GLN A 1 93 ? 3.639 -1.361 -16.709 1.00 87.62 93 GLN A CA 1
ATOM 690 C C . GLN A 1 93 ? 4.725 -0.424 -17.249 1.00 87.62 93 GLN A C 1
ATOM 692 O O . GLN A 1 93 ? 5.229 -0.670 -18.342 1.00 87.62 93 GLN A O 1
ATOM 697 N N . ALA A 1 94 ? 5.087 0.618 -16.495 1.00 85.81 94 ALA A N 1
ATOM 698 C CA . ALA A 1 94 ? 6.185 1.515 -16.845 1.00 85.81 94 ALA A CA 1
ATOM 699 C C . ALA A 1 94 ? 7.552 0.885 -16.528 1.00 85.81 94 ALA A C 1
ATOM 701 O O . ALA A 1 94 ? 8.393 0.753 -17.415 1.00 85.81 94 ALA A O 1
ATOM 702 N N . ASP A 1 95 ? 7.756 0.451 -15.281 1.00 84.12 95 ASP A N 1
ATOM 703 C CA . ASP A 1 95 ? 8.947 -0.272 -14.840 1.00 84.12 95 ASP A CA 1
ATOM 704 C C . ASP A 1 95 ? 8.653 -1.136 -13.598 1.00 84.12 95 ASP A C 1
ATOM 706 O O . ASP A 1 95 ? 8.377 -0.650 -12.496 1.00 84.12 95 ASP A O 1
ATOM 710 N N . VAL A 1 96 ? 8.791 -2.456 -13.742 1.00 85.06 96 VAL A N 1
ATOM 711 C CA . VAL A 1 96 ? 8.623 -3.421 -12.644 1.00 85.06 96 VAL A CA 1
ATOM 712 C C . VAL A 1 96 ? 9.606 -3.187 -11.486 1.00 85.06 96 VAL A C 1
ATOM 714 O O . VAL A 1 96 ? 9.276 -3.472 -10.328 1.00 85.06 96 VAL A O 1
ATOM 717 N N . PHE A 1 97 ? 10.794 -2.633 -11.756 1.00 80.38 97 PHE A N 1
ATOM 718 C CA . PHE A 1 97 ? 11.789 -2.336 -10.727 1.00 80.38 97 PHE A CA 1
ATOM 719 C C . PHE A 1 97 ? 11.348 -1.194 -9.807 1.00 80.38 97 PHE A C 1
ATOM 721 O O . PHE A 1 97 ? 11.687 -1.220 -8.621 1.00 80.38 97 PHE A O 1
ATOM 728 N N . CYS A 1 98 ? 10.528 -0.252 -10.283 1.00 79.12 98 CYS A N 1
ATOM 729 C CA . CYS A 1 98 ? 9.940 0.792 -9.440 1.00 79.12 98 CYS A CA 1
ATOM 730 C C . CYS A 1 98 ? 9.115 0.175 -8.295 1.00 79.12 98 CYS A C 1
ATOM 732 O O . CYS A 1 98 ? 9.307 0.495 -7.120 1.00 79.12 98 CYS A O 1
ATOM 734 N N . VAL A 1 99 ? 8.272 -0.810 -8.617 1.00 83.06 99 VAL A N 1
ATOM 735 C CA . VAL A 1 99 ? 7.429 -1.490 -7.625 1.00 83.06 99 VAL A CA 1
ATOM 736 C C . VAL A 1 99 ? 8.252 -2.426 -6.735 1.00 83.06 99 VAL A C 1
ATOM 738 O O . VAL A 1 99 ? 8.044 -2.453 -5.518 1.00 83.06 99 VAL A O 1
ATOM 741 N N . MET A 1 100 ? 9.201 -3.173 -7.313 1.00 79.44 100 MET A N 1
ATOM 742 C CA . MET A 1 100 ? 10.006 -4.168 -6.591 1.00 79.44 100 MET A CA 1
ATOM 743 C C . MET A 1 100 ? 11.086 -3.575 -5.681 1.00 79.44 100 MET A C 1
ATOM 745 O O . MET A 1 100 ? 11.388 -4.158 -4.642 1.00 79.44 100 MET A O 1
ATOM 749 N N . SER A 1 101 ? 11.669 -2.433 -6.048 1.00 76.25 101 SER A N 1
ATOM 750 C CA . SER A 1 101 ? 12.737 -1.784 -5.271 1.00 76.25 101 SER A CA 1
ATOM 751 C C . SER A 1 101 ? 12.262 -1.289 -3.902 1.00 76.25 101 SER A C 1
ATOM 753 O O . SER A 1 101 ? 13.072 -1.084 -2.995 1.00 76.25 101 SER A O 1
ATOM 755 N N . GLY A 1 102 ? 10.949 -1.101 -3.736 1.00 75.81 102 GLY A N 1
ATOM 756 C CA . GLY A 1 102 ? 10.367 -0.596 -2.501 1.00 75.81 102 GLY A CA 1
ATOM 757 C C . GLY A 1 102 ? 10.742 0.857 -2.210 1.00 75.81 102 GLY A C 1
ATOM 758 O O . GLY A 1 102 ? 10.608 1.270 -1.065 1.00 75.81 102 GLY A O 1
ATOM 759 N N . LEU A 1 103 ? 11.224 1.624 -3.199 1.00 77.38 103 LEU A N 1
ATOM 760 C CA . LEU A 1 103 ? 11.600 3.038 -3.028 1.00 77.38 103 LEU A CA 1
ATOM 761 C C . LEU A 1 103 ? 10.452 3.882 -2.452 1.00 77.38 103 LEU A C 1
ATOM 763 O O . LEU A 1 103 ? 10.684 4.716 -1.586 1.00 77.38 103 LEU A O 1
ATOM 767 N N . TRP A 1 104 ? 9.223 3.528 -2.824 1.00 78.25 104 TRP A N 1
ATOM 768 C CA . TRP A 1 104 ? 7.958 4.066 -2.325 1.00 78.25 104 TRP A CA 1
ATOM 769 C C . TRP A 1 104 ? 7.643 3.765 -0.852 1.00 78.25 104 TRP A C 1
ATOM 771 O O . TRP A 1 104 ? 6.678 4.295 -0.308 1.00 78.25 104 TRP A O 1
ATOM 781 N N . ARG A 1 105 ? 8.417 2.897 -0.190 1.00 77.12 105 ARG A N 1
ATOM 782 C CA . ARG A 1 105 ? 8.235 2.533 1.220 1.00 77.12 105 ARG A CA 1
ATOM 783 C C . ARG A 1 105 ? 9.284 3.166 2.121 1.00 77.12 105 ARG A C 1
ATOM 785 O O . ARG A 1 105 ? 10.427 3.434 1.719 1.00 77.12 105 ARG A O 1
ATOM 792 N N . SER A 1 106 ? 8.923 3.315 3.395 1.00 77.94 106 SER A N 1
ATOM 793 C CA . SER A 1 106 ? 9.864 3.778 4.413 1.00 77.94 106 SER A CA 1
ATOM 794 C C . SER A 1 106 ? 11.097 2.857 4.473 1.00 77.94 106 SER A C 1
ATOM 796 O O . SER A 1 106 ? 10.997 1.661 4.174 1.00 77.94 106 SER A O 1
ATOM 798 N N . PRO A 1 107 ? 12.287 3.368 4.844 1.00 77.00 107 PRO A N 1
ATOM 799 C CA . PRO A 1 107 ? 13.478 2.530 4.958 1.00 77.00 107 PRO A CA 1
ATOM 800 C C . PRO A 1 107 ? 13.252 1.313 5.864 1.00 77.00 107 PRO A C 1
ATOM 802 O O . PRO A 1 107 ? 13.656 0.212 5.506 1.00 77.00 107 PRO A O 1
ATOM 805 N N . ALA A 1 108 ? 12.537 1.481 6.983 1.00 78.56 108 ALA A N 1
ATOM 806 C CA . ALA A 1 108 ? 12.190 0.385 7.886 1.00 78.56 108 ALA A CA 1
ATOM 807 C C . ALA A 1 108 ? 11.339 -0.693 7.191 1.00 78.56 108 ALA A C 1
ATOM 809 O O . ALA A 1 108 ? 11.678 -1.872 7.242 1.00 78.56 108 ALA A O 1
ATOM 810 N N . GLU A 1 109 ? 10.282 -0.305 6.474 1.00 76.94 109 GLU A N 1
ATOM 811 C CA . GLU A 1 109 ? 9.456 -1.241 5.700 1.00 76.94 109 GLU A CA 1
ATOM 812 C C . GLU A 1 109 ? 10.245 -1.953 4.598 1.00 76.94 109 GLU A C 1
ATOM 814 O O . GLU A 1 109 ? 10.043 -3.146 4.371 1.00 76.94 109 GLU A O 1
ATOM 819 N N . ARG A 1 110 ? 11.169 -1.249 3.931 1.00 77.12 110 ARG A N 1
ATOM 820 C CA . ARG A 1 110 ? 12.096 -1.859 2.969 1.00 77.12 110 ARG A CA 1
ATOM 821 C C . ARG A 1 110 ? 12.987 -2.897 3.637 1.00 77.12 110 ARG A C 1
ATOM 823 O O . ARG A 1 110 ? 13.096 -4.006 3.120 1.00 77.12 110 ARG A O 1
ATOM 830 N N . PHE A 1 111 ? 13.585 -2.578 4.783 1.00 69.06 111 PHE A N 1
ATOM 831 C CA . PHE A 1 111 ? 14.411 -3.525 5.534 1.00 69.06 111 PHE A CA 1
ATOM 832 C C . PHE A 1 111 ? 13.620 -4.779 5.925 1.00 69.06 111 PHE A C 1
ATOM 834 O O . PHE A 1 111 ? 14.121 -5.887 5.745 1.00 69.06 111 PHE A O 1
ATOM 841 N N . PHE A 1 11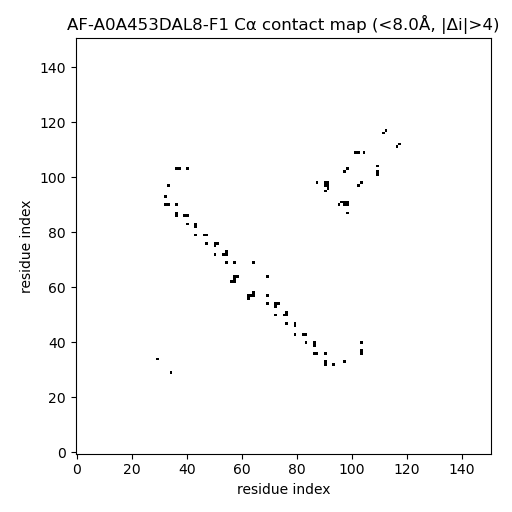2 ? 12.367 -4.638 6.365 1.00 65.06 112 PHE A N 1
ATOM 842 C CA . PHE A 1 112 ? 11.511 -5.791 6.661 1.00 65.06 112 PHE A CA 1
ATOM 843 C C . PHE A 1 112 ? 11.092 -6.576 5.414 1.00 65.06 112 PHE A C 1
ATOM 845 O O . PHE A 1 112 ? 11.000 -7.798 5.483 1.00 65.06 112 PHE A O 1
ATOM 852 N N . LEU A 1 113 ? 10.898 -5.932 4.260 1.00 65.94 113 LEU A N 1
ATOM 853 C CA . LEU A 1 113 ? 10.657 -6.637 2.997 1.00 65.94 113 LEU A CA 1
ATOM 854 C C . LEU A 1 113 ? 11.882 -7.461 2.564 1.00 65.94 113 LEU A C 1
ATOM 856 O O . LEU A 1 113 ? 11.733 -8.575 2.071 1.00 65.94 113 LEU A O 1
ATOM 860 N N . TRP A 1 114 ? 13.089 -6.932 2.774 1.00 65.12 114 TRP A N 1
ATOM 861 C CA . TRP A 1 114 ? 14.342 -7.607 2.427 1.00 65.12 114 TRP A CA 1
ATOM 862 C C . TRP A 1 114 ? 14.709 -8.737 3.395 1.00 65.12 114 TRP A C 1
ATOM 864 O O . TRP A 1 114 ? 15.144 -9.798 2.953 1.00 65.12 114 TRP A O 1
ATOM 874 N N . ILE A 1 115 ? 14.534 -8.532 4.703 1.00 69.19 115 ILE A N 1
ATOM 875 C CA . ILE A 1 115 ? 14.917 -9.513 5.733 1.00 69.19 115 ILE A CA 1
ATOM 876 C C . ILE A 1 115 ? 13.786 -10.514 6.017 1.00 69.19 115 ILE A C 1
ATOM 878 O O . ILE A 1 115 ? 14.054 -11.679 6.302 1.00 69.19 115 ILE A O 1
ATOM 882 N N . GLY A 1 116 ? 12.528 -10.084 5.919 1.00 65.62 116 GLY A N 1
ATOM 883 C CA . GLY A 1 116 ? 11.346 -10.887 6.247 1.00 65.62 116 GLY A CA 1
ATOM 884 C C . GLY A 1 116 ? 10.456 -11.275 5.062 1.00 65.62 116 GLY A C 1
ATOM 885 O O . GLY A 1 116 ? 9.469 -11.976 5.272 1.00 65.62 116 GLY A O 1
ATOM 886 N N . GLY A 1 117 ? 10.745 -10.819 3.838 1.00 70.31 117 GLY A N 1
ATOM 887 C CA . GLY A 1 117 ? 9.800 -10.895 2.720 1.00 70.31 117 GLY A CA 1
ATOM 888 C C . GLY A 1 117 ? 10.059 -11.964 1.652 1.00 70.31 117 GLY A C 1
ATOM 889 O O . GLY A 1 117 ? 10.580 -13.055 1.885 1.00 70.31 117 GLY A O 1
ATOM 890 N N . PHE A 1 118 ? 9.583 -11.631 0.451 1.00 56.94 118 PHE A N 1
ATOM 891 C CA . PHE A 1 118 ? 9.471 -12.472 -0.739 1.00 56.94 118 PHE A CA 1
ATOM 892 C C . PHE A 1 118 ? 10.836 -12.988 -1.204 1.00 56.94 118 P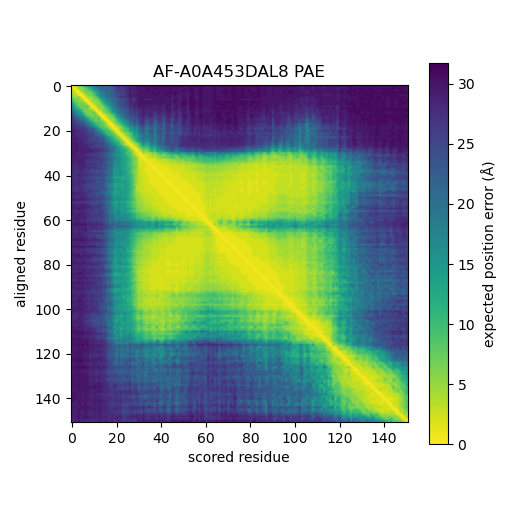HE A C 1
ATOM 894 O O . PHE A 1 118 ? 11.674 -12.202 -1.632 1.00 56.94 118 PHE A O 1
ATOM 901 N N . ARG A 1 119 ? 11.050 -14.312 -1.170 1.00 68.31 119 ARG A N 1
ATOM 902 C CA . ARG A 1 119 ? 12.208 -14.974 -1.791 1.00 68.31 119 ARG A CA 1
ATOM 903 C C . ARG A 1 119 ? 11.952 -15.075 -3.300 1.00 68.31 119 ARG A C 1
ATOM 905 O O . ARG A 1 119 ? 11.228 -15.985 -3.707 1.00 68.31 119 ARG A O 1
ATOM 912 N N . PRO A 1 120 ? 12.539 -14.221 -4.162 1.00 59.22 120 PRO A N 1
ATOM 913 C CA . PRO A 1 120 ? 12.254 -14.246 -5.603 1.00 59.22 120 PRO A CA 1
ATOM 914 C C . PRO A 1 120 ? 12.616 -15.595 -6.243 1.00 59.22 120 PRO A C 1
ATOM 916 O O . PRO A 1 120 ? 12.047 -16.001 -7.257 1.00 59.22 120 PRO A O 1
ATOM 919 N N . SER A 1 121 ? 13.521 -16.336 -5.596 1.00 62.50 121 SER A N 1
ATOM 920 C CA . SER A 1 121 ? 13.872 -17.710 -5.933 1.00 62.50 121 SER A CA 1
ATOM 921 C C . SER A 1 121 ? 12.690 -18.689 -5.888 1.00 62.50 121 SER A C 1
ATOM 923 O O . SER A 1 121 ? 12.681 -19.615 -6.694 1.00 62.50 121 SER A O 1
ATOM 925 N N . GLU A 1 122 ? 11.669 -18.499 -5.043 1.00 68.94 122 GLU A N 1
ATOM 926 C CA . GLU A 1 122 ? 10.486 -19.382 -5.008 1.00 68.94 122 GLU A CA 1
ATOM 927 C C . GLU A 1 122 ? 9.608 -19.233 -6.259 1.00 68.94 122 GLU A C 1
ATOM 929 O O . GLU A 1 122 ? 9.112 -20.221 -6.797 1.00 68.94 122 GLU A O 1
ATOM 934 N N . VAL A 1 123 ? 9.472 -18.022 -6.804 1.00 70.12 123 VAL A N 1
ATOM 935 C CA . VAL A 1 123 ? 8.733 -17.811 -8.062 1.00 70.12 123 VAL A CA 1
ATOM 936 C C . VAL A 1 123 ? 9.495 -18.379 -9.258 1.00 70.12 123 VAL A C 1
ATOM 938 O O . VAL A 1 123 ? 8.900 -18.993 -10.150 1.00 70.12 123 VAL A O 1
ATOM 941 N N . LEU A 1 124 ? 10.825 -18.260 -9.254 1.00 67.38 124 LEU A N 1
ATOM 942 C CA . LEU A 1 124 ? 11.669 -18.908 -10.255 1.00 67.38 124 LEU A CA 1
ATOM 943 C C . LEU A 1 124 ? 11.567 -20.439 -10.172 1.00 67.38 124 LEU A C 1
ATOM 945 O O . LEU A 1 124 ? 11.501 -21.091 -11.214 1.00 67.38 124 LEU A O 1
ATOM 949 N N . LYS A 1 125 ? 11.448 -21.022 -8.969 1.00 73.56 125 LYS A N 1
ATOM 950 C CA . LYS A 1 125 ? 11.205 -22.466 -8.801 1.00 73.56 125 LYS A CA 1
ATOM 951 C C . LYS A 1 125 ? 9.919 -22.919 -9.482 1.00 73.56 125 LYS A C 1
ATOM 953 O O . LYS A 1 125 ? 9.940 -23.966 -10.122 1.00 73.56 125 LYS A O 1
ATOM 958 N N . VAL A 1 126 ? 8.827 -22.154 -9.409 1.00 77.00 126 VAL A N 1
ATOM 959 C CA . VAL A 1 126 ? 7.564 -22.517 -10.083 1.00 77.00 126 VAL A CA 1
ATOM 960 C C . VAL A 1 126 ? 7.742 -22.546 -11.604 1.00 77.00 126 VAL A C 1
ATOM 962 O O . VAL A 1 126 ? 7.358 -23.520 -12.252 1.00 77.00 126 VAL A O 1
ATOM 965 N N . ARG A 1 127 ? 8.395 -21.532 -12.189 1.00 71.94 127 ARG A N 1
ATOM 966 C CA . ARG A 1 127 ? 8.668 -21.477 -13.640 1.00 71.94 127 ARG A CA 1
ATOM 967 C C . ARG A 1 127 ? 9.595 -22.602 -14.101 1.00 71.94 127 ARG A C 1
ATOM 969 O O . ARG A 1 127 ? 9.312 -23.246 -15.107 1.00 71.94 127 ARG A O 1
ATOM 976 N N . VAL A 1 128 ? 10.662 -22.870 -13.349 1.00 81.00 128 VAL A N 1
ATOM 977 C CA . VAL A 1 128 ? 11.604 -23.962 -13.632 1.00 81.00 128 VAL A CA 1
ATOM 978 C C . VAL A 1 128 ? 10.914 -25.320 -13.499 1.00 81.00 128 VAL A C 1
ATOM 980 O O . VAL A 1 128 ? 11.093 -26.179 -14.356 1.00 81.00 128 VAL A O 1
ATOM 983 N N . SER A 1 129 ? 10.061 -25.504 -12.492 1.00 75.44 129 SER A N 1
ATOM 984 C CA . SER A 1 129 ? 9.304 -26.747 -12.300 1.00 75.44 129 SER A CA 1
ATOM 985 C C . SER A 1 129 ? 8.334 -27.006 -13.454 1.00 75.44 129 SER A C 1
ATOM 987 O O . SER A 1 129 ? 8.320 -28.107 -14.000 1.00 75.44 129 SER A O 1
ATOM 989 N N . ILE A 1 130 ? 7.581 -25.987 -13.886 1.00 79.56 130 ILE A N 1
ATOM 990 C CA . ILE A 1 130 ? 6.678 -26.080 -15.045 1.00 79.56 130 ILE A CA 1
ATOM 991 C C . ILE A 1 130 ? 7.466 -26.383 -16.323 1.00 79.56 130 ILE A C 1
ATOM 993 O O . ILE A 1 130 ? 7.071 -27.248 -17.105 1.00 79.56 130 ILE A O 1
ATOM 997 N N . LEU A 1 131 ? 8.606 -25.718 -16.528 1.00 81.00 131 LEU A N 1
ATOM 998 C CA . LEU A 1 131 ? 9.463 -25.963 -17.685 1.00 81.00 131 LEU A CA 1
ATOM 999 C C . LEU A 1 131 ? 9.994 -27.404 -17.692 1.00 81.00 131 LEU A C 1
ATOM 1001 O O . LEU A 1 131 ? 9.944 -28.070 -18.725 1.00 81.00 131 LEU A O 1
ATOM 1005 N N . ILE A 1 132 ? 10.446 -27.914 -16.544 1.00 78.75 132 ILE A N 1
ATOM 1006 C CA . ILE A 1 132 ? 10.930 -29.292 -16.398 1.00 78.75 132 ILE A CA 1
ATOM 1007 C C . ILE A 1 132 ? 9.803 -30.298 -16.658 1.00 78.75 132 ILE A C 1
ATOM 1009 O O . ILE A 1 132 ? 10.022 -31.267 -17.384 1.00 78.75 132 ILE A O 1
ATOM 1013 N N . GLN A 1 133 ? 8.598 -30.075 -16.125 1.00 81.38 133 GLN A N 1
ATOM 1014 C CA . GLN A 1 133 ? 7.447 -30.948 -16.381 1.00 81.38 133 GLN A CA 1
ATOM 1015 C C . GLN A 1 133 ? 7.029 -30.928 -17.855 1.00 81.38 133 GLN A C 1
ATOM 1017 O O . GLN A 1 133 ? 6.787 -31.983 -18.436 1.00 81.38 133 GLN A O 1
ATOM 1022 N N . SER A 1 134 ? 7.043 -29.759 -18.496 1.00 81.81 134 SER A N 1
ATOM 1023 C CA . SER A 1 134 ? 6.762 -29.618 -19.928 1.00 81.81 134 SER A CA 1
ATOM 1024 C C . SER A 1 134 ? 7.818 -30.310 -20.805 1.00 81.81 134 SER A C 1
ATOM 1026 O O . SER A 1 134 ? 7.494 -30.955 -21.803 1.00 81.81 134 SER A O 1
ATOM 1028 N N . VAL A 1 135 ? 9.101 -30.237 -20.435 1.00 80.75 135 VAL A N 1
ATOM 1029 C CA . VAL A 1 135 ? 10.188 -30.952 -21.130 1.00 80.75 135 VAL A CA 1
ATOM 1030 C C . VAL A 1 135 ? 10.117 -32.463 -20.893 1.00 80.75 135 VAL A C 1
ATOM 1032 O O . VAL A 1 135 ? 10.384 -33.235 -21.816 1.00 80.75 135 VAL A O 1
ATOM 1035 N N . ARG A 1 136 ? 9.742 -32.906 -19.687 1.00 80.44 136 ARG A N 1
ATOM 1036 C CA . ARG A 1 136 ? 9.557 -34.328 -19.368 1.00 80.44 136 ARG A CA 1
ATOM 1037 C C . ARG A 1 136 ? 8.365 -34.915 -20.130 1.00 80.44 136 ARG A C 1
ATOM 1039 O O . ARG A 1 136 ? 8.556 -35.912 -20.814 1.00 80.44 136 ARG A O 1
ATOM 1046 N N . GLY A 1 137 ? 7.215 -34.236 -20.138 1.00 80.12 137 GLY A N 1
ATOM 1047 C CA . GLY A 1 137 ? 6.038 -34.632 -20.922 1.00 80.12 137 GLY A CA 1
ATOM 1048 C C . GLY A 1 137 ? 6.334 -34.736 -22.421 1.00 80.12 137 GLY A C 1
ATOM 1049 O O . GLY A 1 137 ? 6.095 -35.778 -23.024 1.00 80.12 137 GLY A O 1
ATOM 1050 N N . ARG A 1 138 ? 7.001 -33.728 -23.006 1.00 77.19 138 ARG A N 1
ATOM 1051 C CA . ARG A 1 138 ? 7.435 -33.784 -24.418 1.00 77.19 138 ARG A CA 1
ATOM 1052 C C . ARG A 1 138 ? 8.386 -34.948 -24.718 1.00 77.19 138 ARG A C 1
ATOM 1054 O O . ARG A 1 138 ? 8.339 -35.510 -25.811 1.00 77.19 138 ARG A O 1
ATOM 1061 N N . ASN A 1 139 ? 9.267 -35.314 -23.784 1.00 74.94 139 ASN A N 1
ATOM 1062 C CA . ASN A 1 139 ? 10.151 -36.471 -23.952 1.00 74.94 139 ASN A CA 1
ATOM 1063 C C . ASN A 1 139 ? 9.400 -37.804 -23.835 1.00 74.94 139 ASN A C 1
ATOM 1065 O O . ASN A 1 139 ? 9.706 -38.731 -24.590 1.00 74.94 139 ASN A O 1
ATOM 1069 N N . ASP A 1 140 ? 8.424 -37.905 -22.936 1.00 81.75 140 ASP A N 1
ATOM 1070 C CA . ASP A 1 140 ? 7.600 -39.103 -22.769 1.00 81.75 140 ASP A CA 1
ATOM 1071 C C . ASP A 1 140 ? 6.686 -39.337 -23.982 1.00 81.75 140 ASP A C 1
ATOM 1073 O O . ASP A 1 140 ? 6.621 -40.466 -24.481 1.00 81.75 140 ASP A O 1
ATOM 1077 N N . ASP A 1 141 ? 6.101 -38.278 -24.548 1.00 75.50 141 ASP A N 1
ATOM 1078 C CA . ASP A 1 141 ? 5.339 -38.335 -25.804 1.00 75.50 141 ASP A CA 1
ATOM 1079 C C . ASP A 1 141 ? 6.219 -38.787 -26.975 1.00 75.50 141 ASP A C 1
ATOM 1081 O O . ASP A 1 141 ? 5.864 -39.694 -27.732 1.00 75.50 141 ASP A O 1
ATOM 1085 N N . ARG A 1 142 ? 7.438 -38.243 -27.085 1.00 74.50 142 ARG A N 1
ATOM 1086 C CA . ARG A 1 142 ? 8.396 -38.639 -28.131 1.00 74.50 142 ARG A CA 1
ATOM 1087 C C . ARG A 1 142 ? 8.820 -40.107 -28.009 1.00 74.50 142 ARG A C 1
ATOM 1089 O O . ARG A 1 142 ? 8.991 -40.789 -29.022 1.00 74.50 142 ARG A O 1
ATOM 1096 N N . ARG A 1 143 ? 8.980 -40.616 -26.782 1.00 72.56 143 ARG A N 1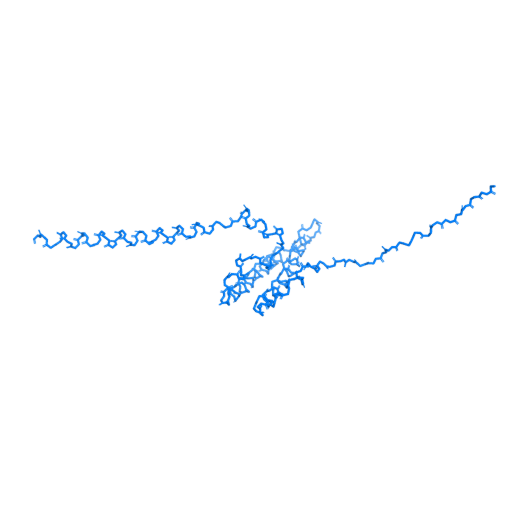
ATOM 1097 C CA . ARG A 1 143 ? 9.276 -42.035 -26.500 1.00 72.56 143 ARG A CA 1
ATOM 1098 C C . ARG A 1 143 ? 8.073 -42.945 -26.750 1.00 72.56 143 ARG A C 1
ATOM 1100 O O . ARG A 1 143 ? 8.266 -44.113 -27.086 1.00 72.56 143 ARG A O 1
ATOM 1107 N N . ARG A 1 144 ? 6.848 -42.446 -26.580 1.00 73.69 144 ARG A N 1
ATOM 1108 C CA . ARG A 1 144 ? 5.616 -43.173 -26.911 1.00 73.69 144 ARG A CA 1
ATOM 1109 C C . ARG A 1 144 ? 5.446 -43.305 -28.428 1.00 73.69 144 ARG A C 1
ATOM 1111 O O . ARG A 1 144 ? 5.277 -44.426 -28.893 1.00 73.69 144 ARG A O 1
ATOM 1118 N N . CYS A 1 145 ? 5.624 -42.228 -29.198 1.00 72.25 145 CYS A N 1
ATOM 1119 C CA . CYS A 1 145 ? 5.581 -42.284 -30.668 1.00 72.25 145 CYS A CA 1
ATOM 1120 C C . CYS A 1 145 ? 6.639 -43.228 -31.259 1.00 72.25 145 CYS A C 1
ATOM 1122 O O . CYS A 1 145 ? 6.334 -43.992 -32.167 1.00 72.25 145 CYS A O 1
ATOM 1124 N N . ARG A 1 146 ? 7.870 -43.238 -30.722 1.00 67.75 146 ARG A N 1
ATOM 1125 C CA . ARG A 1 146 ? 8.913 -44.173 -31.186 1.00 67.75 146 ARG A CA 1
ATOM 1126 C C . ARG A 1 146 ? 8.569 -45.644 -30.951 1.00 67.75 146 ARG A C 1
ATOM 1128 O O . ARG A 1 146 ? 8.933 -46.468 -31.775 1.00 67.75 146 ARG A O 1
ATOM 1135 N N . ARG A 1 147 ? 7.883 -45.973 -29.851 1.00 66.69 147 ARG A N 1
ATOM 1136 C CA . ARG A 1 147 ? 7.466 -47.354 -29.546 1.00 66.69 147 ARG A CA 1
ATOM 1137 C C . ARG A 1 147 ? 6.254 -47.816 -30.357 1.00 66.69 147 ARG A C 1
ATOM 1139 O O . ARG A 1 147 ? 6.083 -49.013 -30.529 1.00 66.69 147 ARG A O 1
ATOM 1146 N N . GLY A 1 148 ? 5.439 -46.891 -30.866 1.00 64.56 148 GLY A N 1
ATOM 1147 C CA . GLY A 1 148 ? 4.307 -47.204 -31.745 1.00 64.56 148 GLY A CA 1
ATOM 1148 C C . GLY A 1 148 ? 4.681 -47.474 -33.208 1.00 64.56 148 GLY A C 1
ATOM 1149 O O . GLY A 1 148 ? 3.826 -47.911 -33.961 1.00 64.56 148 GLY A O 1
ATOM 1150 N N . PHE A 1 149 ? 5.930 -47.215 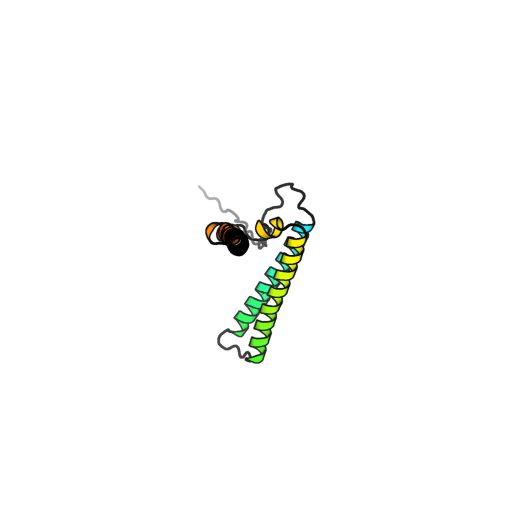-33.615 1.00 57.91 149 PHE A N 1
ATOM 1151 C CA . PHE A 1 149 ? 6.408 -47.405 -34.996 1.00 57.91 149 PHE A CA 1
ATOM 1152 C C . PHE A 1 149 ? 7.252 -48.683 -35.176 1.00 57.91 149 PHE A C 1
ATOM 1154 O O . PHE A 1 149 ? 7.734 -48.963 -36.267 1.00 57.91 149 PHE A O 1
ATOM 1161 N N . THR A 1 150 ? 7.471 -49.440 -34.096 1.00 56.12 150 THR A N 1
ATOM 1162 C CA . THR A 1 150 ? 8.244 -50.695 -34.076 1.00 56.12 150 THR A CA 1
ATOM 1163 C C . THR A 1 150 ? 7.353 -51.939 -33.936 1.00 56.12 150 THR A C 1
ATOM 1165 O O . THR A 1 150 ? 7.812 -52.939 -33.391 1.00 56.12 150 THR A O 1
ATOM 1168 N N . GLY A 1 151 ? 6.085 -51.866 -34.354 1.00 46.47 151 GLY A N 1
ATOM 1169 C CA . GLY A 1 151 ? 5.114 -52.968 -34.310 1.00 46.47 151 GLY A CA 1
ATOM 1170 C C . GLY A 1 151 ? 4.564 -53.285 -35.688 1.00 46.47 151 GLY A C 1
ATOM 1171 O O . GLY A 1 151 ? 4.343 -52.315 -36.445 1.00 46.47 151 GLY A O 1
#

Organism: Aegilops tauschii subsp. strangulata (NCBI:txid200361)

pLDDT: mean 74.84, std 19.16, range [32.41, 96.56]

Solvent-accessible surface area (backbone atoms only — not comparable to full-atom values): 9282 Å² total; per-residue (Å²): 139,81,82,87,86,79,88,83,80,82,80,88,80,83,77,85,77,72,81,76,73,87,64,89,83,55,92,65,81,67,53,70,66,56,55,51,46,40,53,55,48,51,55,51,52,54,50,51,50,50,47,51,51,51,54,54,52,50,69,36,91,92,49,91,62,54,71,68,59,52,49,52,51,50,51,53,51,53,54,52,51,55,52,51,53,48,55,47,48,57,40,38,73,77,38,52,62,62,60,70,68,33,74,81,44,55,70,67,58,37,50,46,44,73,75,71,48,84,61,70,64,60,61,48,46,54,55,52,49,53,49,50,52,52,53,48,51,55,50,52,51,53,54,49,57,60,62,68,72,77,116

Radius of gyration: 28.46 Å; Cα contacts (8 Å, |Δi|>4): 49; chains: 1; bounding box: 56×93×81 Å

InterPro domains:
  IPR025422 Transcription factor TGA like domain [PF14144] (52-126)
  IPR025422 Transcription factor TGA like domain [PS51806] (34-151)

Nearest PDB structures (foldseek):
  6jx6-assembly1_C  TM=4.789E-01  e=3.571E+00  Homo sapiens
  6jx6-assembly1_A  TM=2.878E-01  e=5.403E+00  Homo sapiens

Mean predicted aligned error: 16.31 Å